Protein AF-A0A6C0HFS1-F1 (afdb_monomer)

pLDDT: mean 73.06, std 15.33, range [40.78, 94.62]

Structure (mmCIF, N/CA/C/O backbone):
data_AF-A0A6C0HFS1-F1
#
_entry.id   AF-A0A6C0HFS1-F1
#
loop_
_atom_site.group_PDB
_atom_site.id
_atom_site.type_symbol
_atom_site.label_atom_id
_atom_site.label_alt_id
_atom_site.label_comp_id
_atom_site.label_asym_id
_atom_site.label_entity_id
_atom_site.label_seq_id
_atom_site.pdbx_PDB_ins_code
_atom_site.Cartn_x
_atom_site.Cartn_y
_atom_site.Cartn_z
_atom_site.occupancy
_atom_site.B_iso_or_equiv
_atom_site.auth_seq_id
_atom_site.auth_comp_id
_atom_site.auth_asym_id
_atom_site.auth_atom_id
_atom_site.pdbx_PDB_model_num
ATOM 1 N N . MET A 1 1 ? 12.297 -6.433 -26.130 1.00 63.34 1 MET A N 1
ATOM 2 C CA . MET A 1 1 ? 10.894 -6.901 -26.287 1.00 63.34 1 MET A CA 1
ATOM 3 C C . MET A 1 1 ? 10.271 -7.136 -24.918 1.00 63.34 1 MET A C 1
ATOM 5 O O . MET A 1 1 ? 9.140 -6.719 -24.708 1.00 63.34 1 MET A O 1
ATOM 9 N N . GLU A 1 2 ? 11.037 -7.704 -23.987 1.00 80.31 2 GLU A N 1
ATOM 10 C CA . GLU A 1 2 ? 10.656 -7.954 -22.591 1.00 80.31 2 GLU A CA 1
ATOM 11 C C . GLU A 1 2 ? 10.161 -6.698 -21.850 1.00 80.31 2 GLU A C 1
ATOM 13 O O . GLU A 1 2 ? 9.104 -6.748 -21.229 1.00 80.31 2 GLU A O 1
ATOM 18 N N . ASP A 1 3 ? 10.804 -5.540 -22.027 1.00 82.19 3 ASP A N 1
ATOM 19 C CA . ASP A 1 3 ? 10.396 -4.292 -21.352 1.00 82.19 3 ASP A CA 1
ATOM 20 C C . ASP A 1 3 ? 8.976 -3.847 -21.722 1.00 82.19 3 ASP A C 1
ATOM 22 O O . ASP A 1 3 ? 8.223 -3.358 -20.880 1.00 82.19 3 ASP A O 1
ATOM 26 N N . LYS A 1 4 ? 8.584 -4.04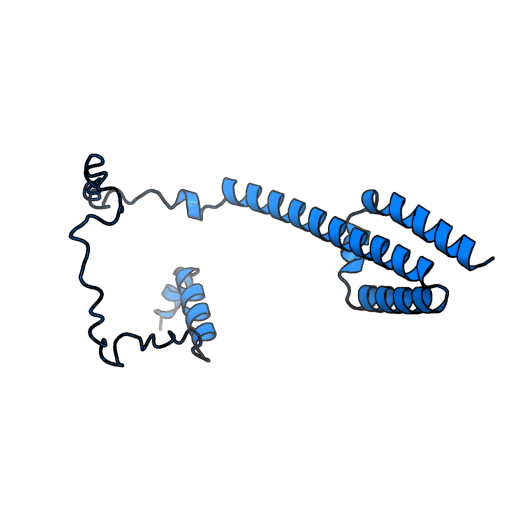1 -22.990 1.00 87.88 4 LYS A N 1
ATOM 27 C CA . LYS A 1 4 ? 7.239 -3.692 -23.471 1.00 87.88 4 LYS A CA 1
ATOM 28 C C . LYS A 1 4 ? 6.190 -4.613 -22.854 1.00 87.88 4 LYS A C 1
ATOM 30 O O . LYS A 1 4 ? 5.114 -4.145 -22.501 1.00 87.88 4 LYS A O 1
ATOM 35 N N . VAL A 1 5 ? 6.514 -5.898 -22.699 1.00 89.12 5 VAL A N 1
ATOM 36 C CA . VAL A 1 5 ? 5.631 -6.880 -22.057 1.00 89.12 5 VAL A CA 1
ATOM 37 C C . VAL A 1 5 ? 5.455 -6.541 -20.578 1.00 89.12 5 VAL A C 1
ATOM 39 O O . VAL A 1 5 ? 4.323 -6.465 -20.110 1.00 89.12 5 VAL A O 1
ATOM 42 N N . LEU A 1 6 ? 6.544 -6.246 -19.860 1.00 87.69 6 LEU A N 1
ATOM 43 C CA . LEU A 1 6 ? 6.489 -5.837 -18.452 1.00 87.69 6 LEU A CA 1
ATOM 44 C C . LEU A 1 6 ? 5.662 -4.565 -18.255 1.00 87.69 6 LEU A C 1
ATOM 46 O O . LEU A 1 6 ? 4.838 -4.495 -17.346 1.00 87.69 6 LEU A O 1
ATOM 50 N N . LEU A 1 7 ? 5.838 -3.578 -19.132 1.00 88.62 7 LEU A N 1
ATOM 51 C CA . LEU A 1 7 ? 5.090 -2.329 -19.081 1.00 88.62 7 LEU A CA 1
ATOM 52 C C . LEU A 1 7 ? 3.590 -2.559 -19.320 1.00 88.62 7 LEU A C 1
ATOM 54 O O . LEU A 1 7 ? 2.770 -2.030 -18.574 1.00 88.62 7 LEU A O 1
ATOM 58 N N . VAL A 1 8 ? 3.219 -3.396 -20.295 1.00 91.06 8 VAL A N 1
ATOM 59 C CA . VAL A 1 8 ? 1.815 -3.777 -20.527 1.00 91.06 8 VAL A CA 1
ATOM 60 C C . VAL A 1 8 ? 1.236 -4.506 -19.311 1.00 91.06 8 VAL A C 1
ATOM 62 O O . VAL A 1 8 ? 0.143 -4.161 -18.867 1.00 91.06 8 VAL A O 1
ATOM 65 N N . CYS A 1 9 ? 1.973 -5.448 -18.716 1.00 89.00 9 CYS A N 1
ATOM 66 C CA . CYS A 1 9 ? 1.548 -6.139 -17.497 1.00 89.00 9 CYS A CA 1
ATOM 67 C C . CYS A 1 9 ? 1.324 -5.172 -16.325 1.00 89.00 9 CYS A C 1
ATOM 69 O O . CYS A 1 9 ? 0.334 -5.303 -15.610 1.00 89.00 9 CYS A O 1
ATOM 71 N N . LEU A 1 10 ? 2.202 -4.179 -16.139 1.00 88.94 10 LEU A N 1
ATOM 72 C CA . LEU A 1 10 ? 2.048 -3.162 -15.094 1.00 88.94 10 LEU A CA 1
ATOM 73 C C . LEU A 1 10 ? 0.831 -2.265 -15.329 1.00 88.94 10 LEU A C 1
ATOM 75 O O . LEU A 1 10 ? 0.125 -1.948 -14.375 1.00 88.94 10 LEU A O 1
ATOM 79 N N . ILE A 1 11 ? 0.559 -1.886 -16.579 1.00 90.06 11 ILE A N 1
ATOM 80 C CA . ILE A 1 11 ? -0.632 -1.102 -16.928 1.00 90.06 11 ILE A CA 1
ATOM 81 C C . ILE A 1 11 ? -1.902 -1.912 -16.659 1.00 90.06 11 ILE A C 1
ATOM 83 O O . ILE A 1 11 ? -2.839 -1.401 -16.056 1.00 90.06 11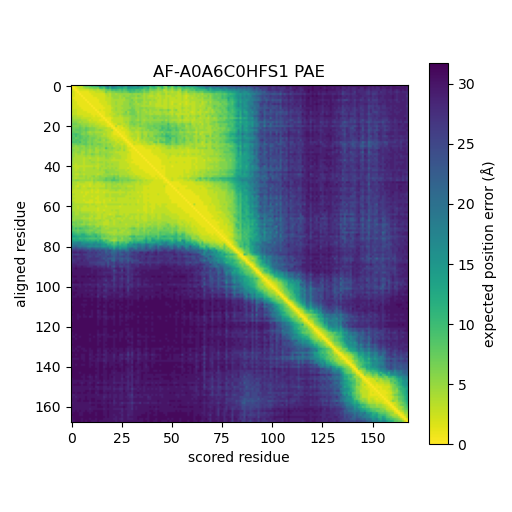 ILE A O 1
ATOM 87 N N . ILE A 1 12 ? -1.943 -3.184 -17.056 1.00 90.25 12 ILE A N 1
ATOM 88 C CA . ILE A 1 12 ? -3.083 -4.058 -16.746 1.00 90.25 12 ILE A CA 1
ATOM 89 C C . ILE A 1 12 ? -3.249 -4.171 -15.226 1.00 90.25 12 ILE A C 1
ATOM 91 O O . ILE A 1 12 ? -4.345 -3.967 -14.710 1.00 90.25 12 ILE A O 1
ATOM 95 N N . GLY A 1 13 ? -2.147 -4.399 -14.506 1.00 85.62 13 GLY A N 1
ATOM 96 C CA . GLY A 1 13 ? -2.119 -4.430 -13.047 1.00 85.62 13 GLY A CA 1
ATOM 97 C C . GLY A 1 13 ? -2.714 -3.167 -12.427 1.00 85.62 13 GLY A C 1
ATOM 98 O O . GLY A 1 13 ? -3.587 -3.280 -11.574 1.00 85.62 13 GLY A O 1
ATOM 99 N N . PHE A 1 14 ? -2.321 -1.984 -12.906 1.00 89.44 14 PHE A N 1
ATOM 100 C CA . PHE A 1 14 ? -2.858 -0.688 -12.479 1.00 89.44 14 PHE A CA 1
ATOM 101 C C . PHE A 1 14 ? -4.389 -0.633 -12.556 1.00 89.44 14 PHE A C 1
ATOM 103 O O . PHE A 1 14 ? -5.040 -0.248 -11.587 1.00 89.44 14 PHE A O 1
ATOM 110 N N . PHE A 1 15 ? -4.973 -1.058 -13.681 1.00 90.06 15 PHE A N 1
ATOM 111 C CA . PHE A 1 15 ? -6.428 -1.071 -13.859 1.00 90.06 15 PHE A CA 1
ATOM 112 C C . PHE A 1 15 ? -7.126 -2.148 -13.026 1.00 90.06 15 PHE A C 1
ATOM 114 O O . PHE A 1 15 ? -8.294 -1.983 -12.679 1.00 90.06 15 PHE A O 1
ATOM 121 N N . CYS A 1 16 ? -6.428 -3.227 -12.675 1.00 88.62 16 CYS A N 1
ATOM 122 C CA . CYS A 1 16 ? -6.962 -4.277 -11.815 1.00 88.62 16 CYS A CA 1
ATOM 123 C C . CYS A 1 16 ? -6.974 -3.898 -10.325 1.00 88.62 16 CYS A C 1
ATOM 125 O O . CYS A 1 16 ? -7.817 -4.428 -9.606 1.00 88.62 16 CYS A O 1
ATOM 127 N N . ILE A 1 17 ? -6.109 -2.980 -9.858 1.00 87.00 17 ILE A N 1
ATOM 128 C CA . ILE A 1 17 ? -6.018 -2.560 -8.439 1.00 87.00 17 ILE A CA 1
ATOM 129 C C . ILE A 1 17 ? -7.375 -2.264 -7.776 1.00 87.00 17 ILE A C 1
ATOM 131 O O . ILE A 1 17 ? -7.633 -2.842 -6.719 1.00 87.00 17 ILE A O 1
ATOM 135 N N . PRO A 1 18 ? -8.263 -1.420 -8.338 1.00 85.44 18 PRO A N 1
ATOM 136 C CA . PRO A 1 18 ? -9.534 -1.092 -7.687 1.00 85.44 18 PRO A CA 1
ATOM 137 C C . PRO A 1 18 ? -10.500 -2.282 -7.577 1.00 85.44 18 PRO A C 1
ATOM 139 O O . PRO A 1 18 ? -11.459 -2.218 -6.812 1.00 85.44 18 PRO A O 1
ATOM 142 N N . PHE A 1 19 ? -10.257 -3.364 -8.319 1.00 87.31 19 PHE A N 1
ATOM 143 C CA . PHE A 1 19 ? -11.068 -4.581 -8.295 1.00 87.31 19 PHE A CA 1
ATOM 144 C C . PHE A 1 19 ? -10.485 -5.667 -7.381 1.00 87.31 19 PHE A C 1
ATOM 146 O O . PHE A 1 19 ? -11.023 -6.776 -7.338 1.00 87.31 19 PHE A O 1
ATOM 153 N N . LEU A 1 20 ? -9.393 -5.390 -6.653 1.00 85.88 20 LEU A N 1
ATOM 154 C CA . LEU A 1 20 ? -8.805 -6.381 -5.757 1.00 85.88 20 LEU A CA 1
ATOM 155 C C . LEU A 1 20 ? -9.746 -6.687 -4.578 1.00 85.88 20 LEU A C 1
ATOM 157 O O . LEU A 1 20 ? -10.165 -5.774 -3.861 1.00 85.88 20 LEU A O 1
ATOM 161 N N . PRO A 1 21 ? -10.032 -7.972 -4.309 1.00 85.75 21 PRO A N 1
ATOM 162 C CA . PRO A 1 21 ? -10.823 -8.355 -3.153 1.00 85.75 21 PRO A CA 1
ATOM 163 C C . PRO A 1 21 ? -10.025 -8.132 -1.859 1.00 85.75 21 PRO A C 1
ATOM 165 O O . PRO A 1 21 ? -8.796 -8.251 -1.820 1.00 85.75 21 PRO A O 1
ATOM 168 N N . TRP A 1 22 ? -10.737 -7.842 -0.769 1.00 81.81 22 TRP A N 1
ATOM 169 C CA . TRP A 1 22 ? -10.157 -7.502 0.538 1.00 81.81 22 TRP A CA 1
ATOM 170 C C . TRP A 1 22 ? -9.131 -8.525 1.052 1.00 81.81 22 TRP A C 1
ATOM 172 O O . TRP A 1 22 ? -8.118 -8.150 1.637 1.00 81.81 22 TRP A O 1
ATOM 182 N N . GLN A 1 23 ? -9.347 -9.815 0.787 1.00 84.25 23 GLN A N 1
ATOM 183 C CA . GLN A 1 23 ? -8.450 -10.896 1.202 1.00 84.25 23 GLN A CA 1
ATOM 184 C C . GLN A 1 23 ? -7.056 -10.765 0.574 1.00 84.25 23 GLN A C 1
ATOM 186 O O . GLN A 1 23 ? -6.054 -11.028 1.235 1.00 84.25 23 GLN A O 1
ATOM 191 N N . VAL A 1 24 ? -6.980 -10.324 -0.685 1.00 82.50 24 VAL A N 1
ATOM 192 C CA . VAL A 1 24 ? -5.701 -10.125 -1.383 1.00 82.50 24 VAL A CA 1
ATOM 193 C C . VAL A 1 24 ? -5.002 -8.877 -0.848 1.00 82.50 24 VAL A C 1
ATOM 195 O O . VAL A 1 24 ? -3.792 -8.894 -0.634 1.00 82.50 24 VAL A O 1
ATOM 198 N N . LEU A 1 25 ? -5.756 -7.820 -0.532 1.00 81.19 25 LEU A N 1
ATOM 199 C CA . LEU A 1 25 ? -5.193 -6.623 0.096 1.00 81.19 25 LEU A CA 1
ATOM 200 C C . LEU A 1 25 ? -4.598 -6.933 1.477 1.00 81.19 25 LEU A C 1
ATOM 202 O O . LEU A 1 25 ? -3.497 -6.468 1.765 1.00 81.19 25 LEU A O 1
ATOM 206 N N . LEU A 1 26 ? -5.260 -7.775 2.280 1.00 80.50 26 LEU A N 1
ATOM 207 C CA . LEU A 1 26 ? -4.738 -8.251 3.567 1.00 80.50 26 LEU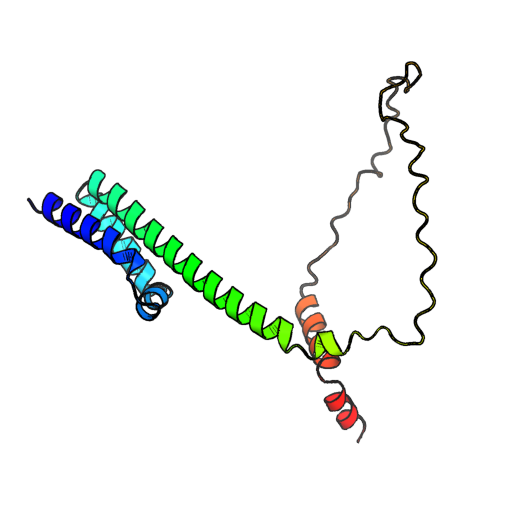 A CA 1
ATOM 208 C C . LEU A 1 26 ? -3.472 -9.096 3.422 1.00 80.50 26 LEU A C 1
ATOM 210 O O . LEU A 1 26 ? -2.610 -9.051 4.295 1.00 80.50 26 LEU A O 1
ATOM 214 N N . LEU A 1 27 ? -3.314 -9.839 2.325 1.00 82.44 27 LEU A N 1
ATOM 215 C CA . LEU A 1 27 ? -2.085 -10.591 2.068 1.00 82.44 27 LEU A CA 1
ATOM 216 C C . LEU A 1 27 ? -0.865 -9.654 1.987 1.00 82.44 27 LEU A C 1
ATOM 218 O O . LEU A 1 27 ? 0.216 -9.998 2.460 1.00 82.44 27 LEU A O 1
ATOM 222 N N . THR A 1 28 ? -1.060 -8.432 1.485 1.00 82.81 28 THR A N 1
ATOM 223 C CA . THR A 1 28 ? -0.041 -7.365 1.454 1.00 82.81 28 THR A CA 1
ATOM 224 C C . THR A 1 28 ? 0.399 -6.891 2.850 1.00 82.81 28 THR A C 1
ATOM 226 O O . THR A 1 28 ? 1.424 -6.214 2.998 1.00 82.81 28 THR A O 1
ATOM 229 N N . ASP A 1 29 ? -0.339 -7.236 3.910 1.00 82.12 29 ASP A N 1
ATOM 230 C CA . ASP A 1 29 ? 0.053 -6.909 5.286 1.00 82.12 29 ASP A CA 1
ATOM 231 C C . ASP A 1 29 ? 1.194 -7.790 5.779 1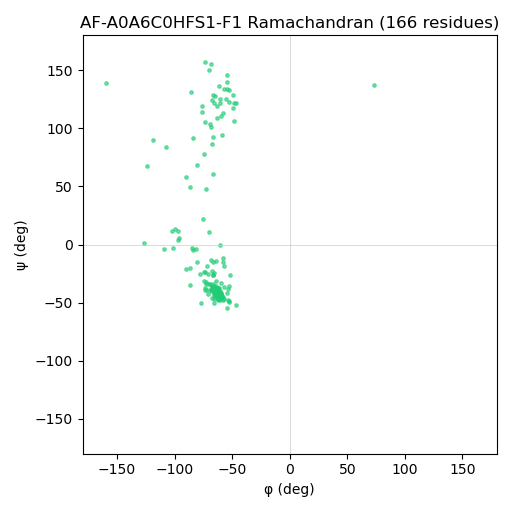.00 82.12 29 ASP A C 1
ATOM 233 O O . ASP A 1 29 ? 1.951 -7.362 6.653 1.00 82.12 29 ASP A O 1
ATOM 237 N N . LEU A 1 30 ? 1.355 -8.978 5.192 1.00 89.38 30 LEU A N 1
ATOM 238 C CA . LEU A 1 30 ? 2.420 -9.900 5.544 1.00 89.38 30 LEU A CA 1
ATOM 239 C C . LEU A 1 30 ? 3.779 -9.292 5.190 1.00 89.38 30 LEU A C 1
ATOM 241 O O . LEU A 1 30 ? 4.036 -8.903 4.049 1.00 89.38 30 LEU A O 1
ATOM 245 N N . VAL A 1 31 ? 4.685 -9.268 6.172 1.00 86.00 31 VAL A N 1
ATOM 246 C CA . VAL A 1 31 ? 6.059 -8.758 6.006 1.00 86.00 31 VAL A CA 1
ATOM 247 C C . VAL A 1 31 ? 6.759 -9.447 4.833 1.00 86.00 31 VAL A C 1
ATOM 249 O O . VAL A 1 31 ? 7.431 -8.786 4.046 1.00 86.00 31 VAL A O 1
ATOM 252 N N . LEU A 1 32 ? 6.528 -10.751 4.660 1.00 88.81 32 LEU A N 1
ATOM 253 C CA . LEU A 1 32 ? 7.073 -11.529 3.550 1.00 88.81 32 LEU A CA 1
ATOM 254 C C . LEU A 1 32 ? 6.618 -10.990 2.185 1.00 88.81 32 LEU A C 1
ATOM 256 O O . LEU A 1 32 ? 7.449 -10.805 1.301 1.00 88.81 32 LEU A O 1
ATOM 260 N N . VAL A 1 33 ? 5.332 -10.666 2.020 1.00 90.12 33 VAL A N 1
ATOM 261 C CA . VAL A 1 33 ? 4.802 -10.118 0.759 1.00 90.12 33 VAL A CA 1
ATOM 262 C C . VAL A 1 33 ? 5.391 -8.741 0.468 1.00 90.12 33 VAL A C 1
ATOM 264 O O . VAL A 1 33 ? 5.706 -8.436 -0.679 1.00 90.12 33 VAL A O 1
ATOM 267 N N . ARG A 1 34 ? 5.629 -7.925 1.500 1.00 90.44 34 ARG A N 1
ATOM 268 C CA . ARG A 1 34 ? 6.299 -6.627 1.331 1.00 90.44 34 ARG A CA 1
ATOM 269 C C . ARG A 1 34 ? 7.744 -6.776 0.877 1.00 90.44 34 ARG A C 1
ATOM 271 O O . ARG A 1 34 ? 8.170 -6.040 -0.004 1.00 90.44 34 ARG A O 1
ATOM 278 N N . ILE A 1 35 ? 8.478 -7.733 1.441 1.00 92.25 35 ILE A N 1
ATOM 279 C CA . ILE A 1 35 ? 9.846 -8.034 1.005 1.00 92.25 35 ILE A CA 1
ATOM 280 C C . ILE A 1 35 ? 9.836 -8.470 -0.462 1.00 92.25 35 ILE A C 1
ATOM 282 O O . ILE A 1 35 ? 10.611 -7.940 -1.251 1.00 92.25 35 ILE A O 1
ATOM 286 N N . VAL A 1 36 ? 8.917 -9.361 -0.849 1.00 92.38 36 VAL A N 1
ATOM 287 C CA . VAL A 1 36 ? 8.767 -9.794 -2.247 1.00 92.38 36 VAL A CA 1
ATOM 288 C C . VAL A 1 36 ? 8.461 -8.610 -3.166 1.00 92.38 36 VAL A C 1
ATOM 290 O O . VAL A 1 36 ? 9.118 -8.465 -4.191 1.00 92.38 36 VAL A O 1
ATOM 293 N N . LEU A 1 37 ? 7.540 -7.717 -2.789 1.00 91.00 37 LEU A N 1
ATOM 294 C CA . LEU A 1 37 ? 7.229 -6.514 -3.571 1.00 91.00 37 LEU A CA 1
ATOM 295 C C . LEU A 1 37 ? 8.442 -5.595 -3.744 1.00 91.00 37 LEU A C 1
ATOM 297 O O . LEU A 1 37 ? 8.664 -5.086 -4.839 1.00 91.00 37 LEU A O 1
ATOM 301 N N . ILE A 1 38 ? 9.244 -5.406 -2.694 1.00 93.44 38 ILE A N 1
ATOM 302 C CA . ILE A 1 38 ? 10.470 -4.600 -2.760 1.00 93.44 38 ILE A CA 1
ATOM 303 C C . ILE A 1 38 ? 11.498 -5.260 -3.685 1.00 93.44 38 ILE A C 1
ATOM 305 O O . ILE A 1 38 ? 12.100 -4.581 -4.512 1.00 93.44 38 ILE A O 1
ATOM 309 N N . VAL A 1 39 ? 11.679 -6.579 -3.598 1.00 94.62 39 VAL A N 1
ATOM 310 C CA . VAL A 1 39 ? 12.589 -7.316 -4.487 1.00 94.62 39 VAL A CA 1
ATOM 311 C C . VAL A 1 39 ? 12.123 -7.221 -5.943 1.00 94.62 39 VAL A C 1
ATOM 313 O O . VAL A 1 39 ? 12.932 -6.924 -6.821 1.00 94.62 39 VAL A O 1
ATOM 316 N N . CYS A 1 40 ? 10.824 -7.392 -6.207 1.00 90.12 40 CYS A N 1
ATOM 317 C CA . CYS A 1 40 ? 10.242 -7.200 -7.536 1.00 90.12 40 CYS A CA 1
ATOM 318 C C . CYS A 1 40 ? 10.441 -5.768 -8.048 1.00 90.12 40 CYS A C 1
ATOM 320 O O . CYS A 1 40 ? 10.769 -5.581 -9.217 1.00 90.12 40 CYS A O 1
ATOM 322 N N . PHE A 1 41 ? 10.289 -4.765 -7.183 1.00 94.12 41 PHE A N 1
ATOM 323 C CA . PHE A 1 41 ? 10.533 -3.367 -7.523 1.00 94.12 41 PHE A CA 1
ATOM 324 C C . PHE A 1 41 ? 11.995 -3.122 -7.918 1.00 94.12 41 PHE A C 1
ATOM 326 O O . PHE A 1 41 ? 12.261 -2.542 -8.968 1.00 94.12 41 PHE A O 1
ATOM 333 N N . ILE A 1 42 ? 12.949 -3.617 -7.126 1.00 93.94 42 ILE A N 1
ATOM 334 C CA . ILE A 1 42 ? 14.383 -3.492 -7.425 1.00 93.94 42 ILE A CA 1
ATOM 335 C C . ILE A 1 42 ? 14.713 -4.178 -8.757 1.00 93.94 42 ILE A C 1
ATOM 337 O O . ILE A 1 42 ? 15.416 -3.606 -9.589 1.00 93.94 42 ILE A O 1
ATOM 341 N N . ALA A 1 43 ? 14.162 -5.371 -8.999 1.00 90.75 43 ALA A N 1
ATOM 342 C CA . ALA A 1 43 ? 14.321 -6.064 -10.274 1.00 90.75 43 ALA A CA 1
ATOM 343 C C . ALA A 1 43 ? 13.754 -5.245 -11.450 1.00 90.75 43 ALA A C 1
ATOM 345 O O . ALA A 1 43 ? 14.409 -5.133 -12.482 1.00 90.75 43 ALA A O 1
ATOM 346 N N . ALA A 1 44 ? 12.584 -4.620 -11.285 1.00 90.06 44 ALA A N 1
ATOM 347 C CA . ALA A 1 44 ? 11.959 -3.783 -12.309 1.00 90.06 44 ALA A CA 1
ATOM 348 C C . ALA A 1 44 ? 12.786 -2.527 -12.641 1.00 90.06 44 ALA A C 1
ATOM 350 O O . ALA A 1 44 ? 12.925 -2.171 -13.812 1.00 90.06 44 ALA A O 1
ATOM 351 N N . VAL A 1 45 ? 13.373 -1.881 -11.628 1.00 93.50 45 VAL A N 1
ATOM 352 C CA . VAL A 1 45 ? 14.251 -0.710 -11.801 1.00 93.50 45 VAL A CA 1
ATOM 353 C C . VAL A 1 45 ? 15.528 -1.074 -12.564 1.00 93.50 45 VAL A C 1
ATOM 355 O O . VAL A 1 45 ? 15.971 -0.292 -13.403 1.00 93.50 45 VAL A O 1
ATOM 358 N N . ASN A 1 46 ? 16.088 -2.264 -12.322 1.00 93.12 46 ASN A N 1
ATOM 359 C CA . ASN A 1 46 ? 17.292 -2.733 -13.015 1.00 93.12 46 ASN A CA 1
ATOM 360 C C . ASN A 1 46 ? 17.069 -2.986 -14.515 1.00 93.12 46 ASN A C 1
ATOM 3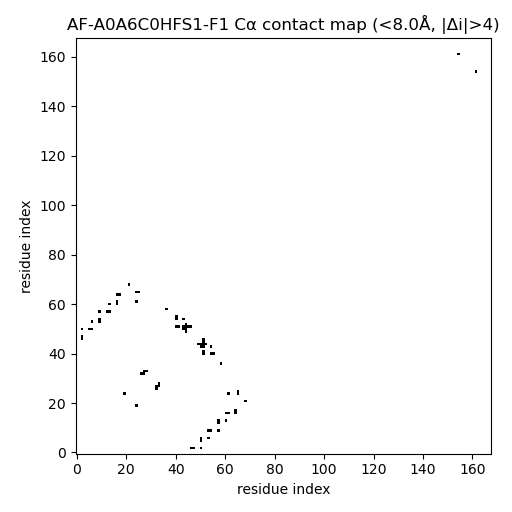62 O O . ASN A 1 46 ? 18.022 -2.898 -15.285 1.00 93.12 46 ASN A O 1
ATOM 366 N N . VAL A 1 47 ? 15.836 -3.294 -14.935 1.00 90.88 47 VAL A N 1
ATOM 367 C CA . VAL A 1 47 ? 15.498 -3.500 -16.354 1.00 90.88 47 VAL A CA 1
ATOM 368 C C . VAL A 1 47 ? 15.385 -2.163 -17.086 1.00 90.88 47 VAL A C 1
ATOM 370 O O . VAL A 1 47 ? 15.974 -1.978 -18.147 1.00 90.88 47 VAL A O 1
ATOM 373 N N . SER A 1 48 ? 14.619 -1.215 -16.538 1.00 91.50 48 SER A N 1
ATOM 374 C CA . SER A 1 48 ? 14.439 0.097 -17.160 1.00 91.50 48 SER A CA 1
ATOM 375 C C . SER A 1 48 ? 13.969 1.150 -16.151 1.00 91.50 48 SER A C 1
ATOM 377 O O . SER A 1 48 ? 13.038 0.883 -15.384 1.00 91.50 48 SER A O 1
ATOM 379 N N . PRO A 1 49 ? 14.494 2.392 -16.208 1.00 91.19 49 PRO A N 1
ATOM 380 C CA . PRO A 1 49 ? 14.031 3.486 -15.354 1.00 91.19 49 PRO A CA 1
ATOM 381 C C . PRO A 1 49 ? 12.530 3.771 -15.498 1.00 91.19 49 PRO A C 1
ATOM 383 O O . PRO A 1 49 ? 11.853 4.056 -14.513 1.00 91.19 49 PRO A O 1
ATOM 386 N N . ILE A 1 50 ? 11.990 3.652 -16.718 1.00 91.81 50 ILE A N 1
ATOM 387 C CA . ILE A 1 50 ? 10.568 3.907 -16.999 1.00 91.81 50 ILE A CA 1
ATOM 388 C C . ILE A 1 50 ? 9.698 2.846 -16.315 1.00 91.81 50 ILE A C 1
ATOM 390 O O . ILE A 1 50 ? 8.720 3.182 -15.649 1.00 91.81 50 ILE A O 1
ATOM 394 N N . VAL A 1 51 ? 10.076 1.571 -16.438 1.00 92.19 51 VAL A N 1
ATOM 395 C CA . VAL A 1 51 ? 9.378 0.446 -15.794 1.00 92.19 51 VAL A CA 1
ATOM 396 C C . VAL A 1 51 ? 9.443 0.586 -14.270 1.00 92.19 51 VAL A C 1
ATOM 398 O O . VAL A 1 51 ? 8.435 0.382 -13.595 1.00 92.19 51 VAL A O 1
ATOM 401 N N . GLY A 1 52 ? 10.584 1.030 -13.736 1.00 92.12 52 GLY A N 1
ATOM 402 C CA . GLY A 1 52 ? 10.748 1.380 -12.327 1.00 92.12 52 GLY A CA 1
ATOM 403 C C . GLY A 1 52 ? 9.722 2.413 -11.855 1.00 92.12 52 GLY A C 1
ATOM 404 O O . GLY A 1 52 ? 8.963 2.133 -10.929 1.00 92.12 52 GLY A O 1
ATOM 405 N N . ILE A 1 53 ? 9.630 3.565 -12.529 1.00 93.50 53 ILE A N 1
ATOM 406 C CA . ILE A 1 53 ? 8.676 4.636 -12.183 1.00 93.50 53 ILE A CA 1
ATOM 407 C C . ILE A 1 53 ? 7.231 4.125 -12.217 1.00 93.50 53 ILE A C 1
ATOM 409 O O . ILE A 1 53 ? 6.481 4.334 -11.264 1.00 93.50 53 ILE A O 1
ATOM 413 N N . VAL A 1 54 ? 6.842 3.420 -13.283 1.00 93.38 54 VAL A N 1
ATOM 414 C CA . VAL A 1 54 ? 5.481 2.875 -13.412 1.00 93.38 54 VAL A CA 1
ATOM 415 C C . VAL A 1 54 ? 5.193 1.870 -12.296 1.00 93.38 54 VAL A C 1
ATOM 417 O O . VAL A 1 54 ? 4.132 1.930 -11.679 1.00 93.38 54 VAL A O 1
ATOM 420 N N . SER A 1 55 ? 6.138 0.984 -11.975 1.00 92.44 55 SER A N 1
ATOM 421 C CA . 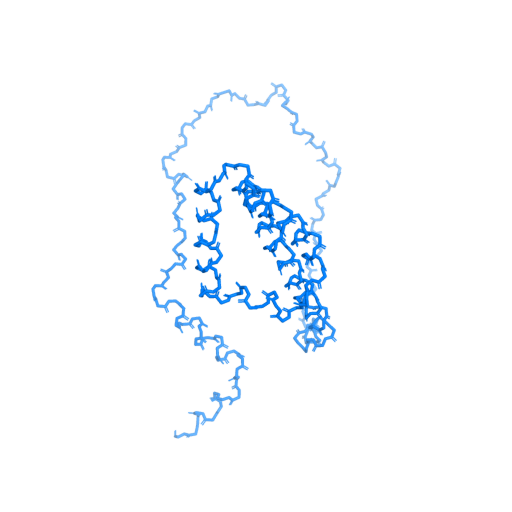SER A 1 55 ? 5.951 0.018 -10.889 1.00 92.44 55 SER A CA 1
ATOM 422 C C . SER A 1 55 ? 5.819 0.696 -9.520 1.00 92.44 55 SER A C 1
ATOM 424 O O . SER A 1 55 ? 4.998 0.264 -8.714 1.00 92.44 55 SER A O 1
ATOM 426 N N . LEU A 1 56 ? 6.534 1.803 -9.277 1.00 93.38 56 LEU A N 1
ATOM 427 C CA . LEU A 1 56 ? 6.402 2.585 -8.046 1.00 93.38 56 LEU A CA 1
ATOM 428 C C . LEU A 1 56 ? 4.996 3.174 -7.910 1.00 93.38 56 LEU A C 1
ATOM 430 O O . LEU A 1 56 ? 4.408 3.114 -6.832 1.00 93.38 56 LEU A O 1
ATOM 434 N N . ILE A 1 57 ? 4.440 3.699 -9.006 1.00 93.25 57 ILE A N 1
ATOM 435 C CA . ILE A 1 57 ? 3.069 4.227 -9.042 1.00 93.25 57 ILE A CA 1
ATOM 436 C C . ILE A 1 57 ? 2.060 3.113 -8.736 1.00 93.25 57 ILE A C 1
ATOM 438 O O . ILE A 1 57 ? 1.182 3.296 -7.894 1.00 93.25 57 ILE A O 1
ATOM 442 N N . VAL A 1 58 ? 2.205 1.948 -9.373 1.00 92.69 58 VAL A N 1
ATOM 443 C CA . VAL A 1 58 ? 1.336 0.776 -9.161 1.00 92.69 58 VAL A CA 1
ATOM 444 C C . VAL A 1 58 ? 1.389 0.306 -7.705 1.00 92.69 58 VAL A C 1
ATOM 446 O O . VAL A 1 58 ? 0.348 0.126 -7.074 1.00 92.69 58 VAL A O 1
ATOM 449 N N . ILE A 1 59 ? 2.590 0.161 -7.139 1.00 91.81 59 ILE A N 1
ATOM 450 C CA . ILE A 1 59 ? 2.775 -0.232 -5.736 1.00 91.81 59 ILE A CA 1
ATOM 451 C C . ILE A 1 59 ? 2.172 0.825 -4.803 1.00 91.81 59 ILE A C 1
ATOM 453 O O . ILE A 1 59 ? 1.446 0.481 -3.871 1.00 91.81 59 ILE A O 1
ATOM 457 N N . GLY A 1 60 ? 2.419 2.111 -5.061 1.00 91.44 60 GLY A N 1
ATOM 458 C CA . GLY A 1 60 ? 1.859 3.214 -4.281 1.00 91.44 60 GLY A CA 1
ATOM 459 C C . GLY A 1 60 ? 0.330 3.200 -4.258 1.00 91.44 60 GLY A C 1
ATOM 460 O O . GLY A 1 60 ? -0.271 3.298 -3.189 1.00 91.44 60 GLY A O 1
ATOM 461 N N . LEU A 1 61 ? -0.307 2.996 -5.412 1.00 91.25 61 LEU A N 1
ATOM 462 C CA . LEU A 1 61 ? -1.763 2.886 -5.511 1.00 91.25 61 LEU A CA 1
ATOM 463 C C . LEU A 1 61 ? -2.321 1.684 -4.761 1.00 91.25 61 LEU A C 1
ATOM 465 O O . LEU A 1 61 ? -3.350 1.809 -4.100 1.00 91.25 61 LEU A O 1
ATOM 469 N N . LEU A 1 62 ? -1.622 0.550 -4.795 1.00 90.31 62 LEU A N 1
ATOM 470 C CA . LEU A 1 62 ? -1.994 -0.629 -4.019 1.00 90.31 62 LEU A CA 1
ATOM 471 C C . LEU A 1 62 ? -2.025 -0.303 -2.516 1.00 90.31 62 LEU A C 1
ATOM 473 O O . LEU A 1 62 ? -2.989 -0.642 -1.827 1.00 90.31 62 LEU A O 1
ATOM 477 N N . PHE A 1 63 ? -1.026 0.423 -2.004 1.00 90.38 63 PHE A N 1
ATOM 478 C CA . PHE A 1 63 ? -1.008 0.863 -0.604 1.00 90.38 63 PHE A CA 1
ATOM 479 C C . PHE A 1 63 ? -2.093 1.898 -0.274 1.00 90.38 63 PHE A C 1
ATOM 481 O O . PHE A 1 63 ? -2.646 1.861 0.829 1.00 90.38 63 PHE A O 1
ATOM 488 N N . ILE A 1 64 ? -2.420 2.799 -1.202 1.00 91.25 64 ILE A N 1
ATOM 489 C CA . ILE A 1 64 ? -3.502 3.778 -1.023 1.00 91.25 64 ILE A CA 1
ATOM 490 C C . ILE A 1 64 ? -4.857 3.070 -0.934 1.00 91.25 64 ILE A C 1
ATOM 492 O O . ILE A 1 64 ? -5.597 3.306 0.023 1.00 91.25 64 ILE A O 1
ATOM 496 N N . GLU A 1 65 ? -5.171 2.171 -1.871 1.00 89.62 65 GLU A N 1
ATOM 497 C CA . GLU A 1 65 ? -6.432 1.418 -1.842 1.00 89.62 65 GLU A CA 1
ATOM 498 C C . GLU A 1 65 ? -6.522 0.530 -0.597 1.00 89.62 65 GLU A C 1
ATOM 500 O O . GLU A 1 65 ? -7.533 0.541 0.104 1.00 89.62 65 GLU A O 1
ATOM 505 N N . ARG A 1 66 ? -5.428 -0.131 -0.205 1.00 87.94 66 ARG A N 1
ATOM 506 C CA . ARG A 1 66 ? -5.354 -0.851 1.074 1.00 87.94 66 ARG A CA 1
ATOM 507 C C . ARG A 1 66 ? -5.739 0.041 2.263 1.00 87.94 66 ARG A C 1
ATOM 509 O O . ARG A 1 66 ? -6.551 -0.361 3.100 1.00 87.94 66 ARG A O 1
ATOM 516 N N . ASN A 1 67 ? -5.164 1.241 2.359 1.00 88.31 67 ASN A N 1
ATOM 517 C CA . ASN A 1 67 ? -5.444 2.168 3.457 1.00 88.31 67 ASN A CA 1
ATOM 518 C C . ASN A 1 67 ? -6.900 2.650 3.441 1.00 88.31 67 ASN A C 1
ATOM 520 O O . ASN A 1 67 ? -7.525 2.735 4.498 1.00 88.31 67 ASN A O 1
ATOM 524 N N . LYS A 1 68 ? -7.457 2.903 2.256 1.00 89.06 68 LYS A N 1
ATOM 525 C CA . LYS A 1 68 ? -8.857 3.294 2.073 1.00 89.06 68 LYS A CA 1
ATOM 526 C C . LYS A 1 68 ? -9.816 2.204 2.543 1.00 89.06 68 LYS A C 1
ATOM 528 O O . LYS A 1 68 ? -10.725 2.494 3.317 1.00 89.06 68 LYS A O 1
ATOM 533 N N . VAL A 1 69 ? -9.590 0.944 2.164 1.00 86.81 69 VAL A N 1
ATOM 534 C CA . VAL A 1 69 ? -10.469 -0.148 2.611 1.00 86.81 69 VAL A CA 1
ATOM 535 C C . VAL A 1 69 ? -10.341 -0.379 4.123 1.00 86.81 69 VAL A C 1
ATOM 537 O O . VAL A 1 69 ? -11.351 -0.560 4.805 1.00 86.81 69 VAL A O 1
ATOM 540 N N . LYS A 1 70 ? -9.132 -0.264 4.690 1.00 85.25 70 LYS A N 1
ATOM 541 C CA . LYS A 1 70 ? -8.933 -0.334 6.147 1.00 85.25 70 LYS A CA 1
ATOM 542 C C . LYS A 1 70 ? -9.662 0.791 6.888 1.00 85.25 70 LYS A C 1
ATOM 544 O O . LYS A 1 70 ? -10.260 0.544 7.933 1.00 85.25 70 LYS A O 1
ATOM 549 N N . MET A 1 71 ? -9.639 2.007 6.348 1.00 87.31 71 MET A N 1
ATOM 550 C CA . MET A 1 71 ? -10.366 3.145 6.908 1.00 87.31 71 MET A CA 1
ATOM 551 C C . MET A 1 71 ? -11.881 2.930 6.856 1.00 87.31 71 MET A C 1
ATOM 553 O O . MET A 1 71 ? -12.550 3.145 7.863 1.00 87.31 71 MET A O 1
ATOM 557 N N . ASN A 1 72 ? -12.412 2.426 5.740 1.00 87.81 72 ASN A N 1
ATOM 558 C CA . ASN A 1 72 ? -13.837 2.114 5.610 1.00 87.81 72 ASN A CA 1
ATOM 559 C C . ASN A 1 72 ? -14.293 1.076 6.649 1.00 87.81 72 ASN A C 1
ATOM 561 O O . ASN A 1 72 ? -15.330 1.256 7.283 1.00 87.81 72 ASN A O 1
ATOM 565 N N . TYR A 1 73 ? -13.488 0.035 6.880 1.00 85.88 73 TYR A N 1
ATOM 566 C CA . TYR A 1 73 ? -13.763 -0.974 7.907 1.00 85.88 73 TYR A CA 1
ATOM 567 C C . TYR A 1 73 ? -13.754 -0.396 9.334 1.00 85.88 73 TYR A C 1
ATOM 569 O O . TYR A 1 73 ? -14.596 -0.728 10.175 1.00 85.88 73 TYR A O 1
ATOM 577 N N . LEU A 1 74 ? -12.803 0.492 9.635 1.00 84.81 74 LEU A N 1
ATOM 578 C CA . LEU A 1 74 ? -12.762 1.171 10.931 1.00 84.81 74 LEU A CA 1
ATOM 579 C C . LEU A 1 74 ? -13.967 2.097 11.110 1.00 84.81 74 LEU A C 1
ATOM 581 O O . LEU A 1 74 ? -14.572 2.091 12.177 1.00 84.81 74 LEU A O 1
ATOM 585 N N . MET A 1 75 ? -14.359 2.828 10.065 1.00 86.50 75 MET A N 1
ATOM 586 C CA . MET A 1 75 ? -15.523 3.711 10.090 1.00 86.50 75 MET A CA 1
ATOM 587 C C . MET A 1 75 ? -16.816 2.937 10.367 1.00 86.50 75 MET A C 1
ATOM 589 O O . MET A 1 75 ? -17.588 3.349 11.233 1.00 86.50 75 MET A O 1
ATOM 593 N N . SER A 1 76 ? -17.025 1.782 9.723 1.00 85.06 76 SER A N 1
ATOM 594 C CA . SER A 1 76 ? -18.188 0.932 10.014 1.00 85.06 76 SER A CA 1
ATOM 595 C C . SER A 1 76 ? -18.174 0.407 11.452 1.00 85.06 76 SER A C 1
ATOM 597 O O . SER A 1 76 ? -19.212 0.368 12.111 1.00 85.06 76 SER A O 1
ATOM 599 N N . THR A 1 77 ? -16.994 0.066 11.977 1.00 80.88 77 THR A N 1
ATOM 600 C CA . THR A 1 77 ? -16.843 -0.403 13.364 1.00 80.88 77 THR A CA 1
ATOM 601 C C . THR A 1 77 ? -17.119 0.719 14.377 1.00 80.88 77 THR A C 1
ATOM 603 O O . THR A 1 77 ? -17.777 0.489 15.391 1.00 80.88 77 THR A O 1
ATOM 606 N N . MET A 1 78 ? -16.666 1.947 14.099 1.00 77.75 78 MET A N 1
ATOM 607 C CA . MET A 1 78 ? -16.908 3.127 14.942 1.00 77.75 78 MET A CA 1
ATOM 608 C C . MET A 1 78 ? -18.379 3.557 14.947 1.00 77.75 78 MET A C 1
ATOM 610 O O . MET A 1 78 ? -18.915 3.925 15.989 1.00 77.75 78 MET A O 1
ATOM 614 N N . GLN A 1 79 ? -19.060 3.490 13.802 1.00 78.94 79 GLN A N 1
ATOM 615 C CA . GLN A 1 79 ? -20.500 3.757 13.745 1.00 78.94 79 GLN A CA 1
ATOM 616 C C . GLN A 1 79 ? -21.283 2.749 14.593 1.00 78.94 79 GLN A C 1
ATOM 618 O O . GLN A 1 79 ? -22.194 3.128 15.326 1.00 78.94 79 GLN A O 1
ATOM 623 N N . GLN A 1 80 ? -20.882 1.476 14.564 1.00 70.12 80 GLN A N 1
ATOM 624 C CA . GLN A 1 80 ? -21.526 0.429 15.348 1.00 70.12 80 GLN A CA 1
ATOM 625 C C . GLN A 1 80 ? -21.275 0.565 16.860 1.00 70.12 80 GLN A C 1
ATOM 627 O O . GLN A 1 80 ? -22.164 0.248 17.653 1.00 70.12 80 GLN A O 1
ATOM 632 N N . SER A 1 81 ? -20.101 1.052 17.278 1.00 63.84 81 SER A N 1
ATOM 633 C CA . SER A 1 81 ? -19.805 1.281 18.696 1.00 63.84 81 SER A CA 1
ATOM 634 C C . SER A 1 81 ? -20.544 2.495 19.264 1.00 63.84 81 SER A C 1
ATOM 636 O O . SER A 1 81 ? -20.991 2.435 20.407 1.00 63.84 81 SER A O 1
ATOM 638 N N . ASN A 1 82 ? -20.770 3.552 18.477 1.00 60.66 82 ASN A N 1
ATOM 639 C CA . ASN A 1 82 ? -21.489 4.741 18.946 1.00 60.66 82 ASN A CA 1
ATOM 640 C C . ASN A 1 82 ? -22.972 4.447 19.261 1.00 60.66 82 ASN A C 1
ATOM 642 O O . ASN A 1 82 ? -23.525 4.971 20.222 1.00 60.66 82 ASN A O 1
ATOM 646 N N . SER A 1 83 ? -23.610 3.539 18.514 1.00 57.34 83 SER A N 1
ATOM 647 C CA . SER A 1 83 ? -25.012 3.152 18.743 1.00 57.34 83 SER A CA 1
ATOM 648 C C . SER A 1 83 ? -25.225 2.135 19.877 1.00 57.34 83 SER A C 1
ATOM 650 O O . SER A 1 83 ? -26.361 1.936 20.299 1.00 57.34 83 SER A O 1
ATOM 652 N N . ARG A 1 84 ? -24.171 1.455 20.358 1.00 53.56 84 ARG A N 1
ATOM 653 C CA . ARG A 1 84 ? -24.269 0.353 21.345 1.00 53.56 84 ARG A CA 1
ATOM 654 C C . ARG A 1 84 ? -23.392 0.511 22.588 1.00 53.56 84 ARG A C 1
ATOM 656 O O . ARG A 1 84 ? -23.384 -0.385 23.429 1.00 53.56 84 ARG A O 1
ATOM 663 N N . SER A 1 85 ? -22.642 1.602 22.732 1.00 51.53 85 SER A N 1
ATOM 664 C CA . SER A 1 85 ? -21.766 1.761 23.894 1.00 51.53 85 SER A CA 1
ATOM 665 C C . SER A 1 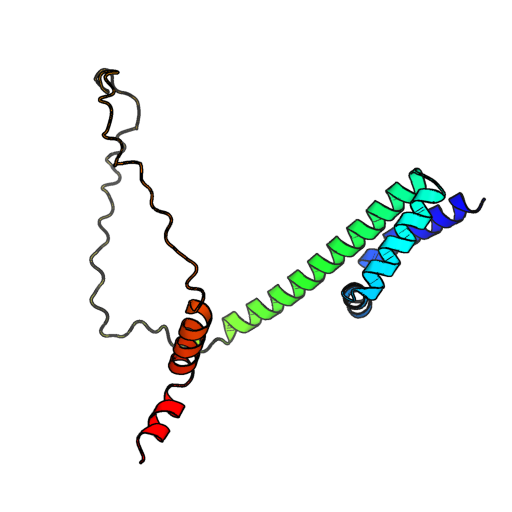85 ? -22.577 2.078 25.157 1.00 51.53 85 SER A C 1
ATOM 667 O O . SER A 1 85 ? -23.024 3.207 25.359 1.00 51.53 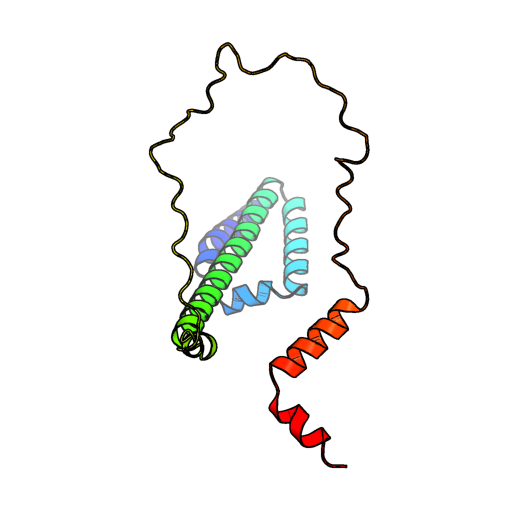85 SER A O 1
ATOM 669 N N . HIS A 1 86 ? -22.723 1.084 26.040 1.00 53.00 86 HIS A N 1
ATOM 670 C CA . HIS A 1 86 ? -23.272 1.241 27.396 1.00 53.00 86 HIS A CA 1
ATOM 671 C C . HIS A 1 86 ? -22.578 2.357 28.198 1.00 53.00 86 HIS A C 1
ATOM 673 O O . HIS A 1 86 ? -23.210 2.969 29.053 1.00 53.00 86 HIS A O 1
ATOM 679 N N . ALA A 1 87 ? -21.315 2.672 27.880 1.00 54.84 87 ALA A N 1
ATOM 680 C CA . ALA A 1 87 ? -20.564 3.757 28.508 1.00 54.84 87 ALA A CA 1
ATOM 681 C C . ALA A 1 87 ? -21.126 5.158 28.204 1.00 54.84 87 ALA A C 1
ATOM 683 O O . ALA A 1 87 ? -20.899 6.070 28.989 1.00 54.84 87 ALA A O 1
ATOM 684 N N . ILE A 1 88 ? -21.854 5.341 27.091 1.00 53.03 88 ILE A N 1
ATOM 685 C CA . ILE A 1 88 ? -22.509 6.617 26.745 1.00 53.03 88 ILE A CA 1
ATOM 686 C C . ILE A 1 88 ? -23.897 6.698 27.393 1.00 53.03 88 ILE A C 1
ATOM 688 O O . ILE A 1 88 ? -24.296 7.758 27.864 1.00 53.03 88 ILE A O 1
ATOM 692 N N . GLN A 1 89 ? -24.608 5.571 27.504 1.00 53.62 89 GLN A N 1
ATOM 693 C CA . GLN A 1 89 ? -25.904 5.516 28.194 1.00 53.62 89 GLN A CA 1
ATOM 694 C C . GLN A 1 89 ? -25.791 5.752 29.709 1.00 53.62 89 GLN A C 1
ATOM 696 O O . GLN A 1 89 ? -26.760 6.181 30.325 1.00 53.62 89 GLN A O 1
ATOM 701 N N . SER A 1 90 ? -24.619 5.519 30.310 1.00 51.50 90 SER A N 1
ATOM 702 C CA . SER A 1 90 ? -24.350 5.829 31.720 1.00 51.50 90 SER A CA 1
ATOM 703 C C . SER A 1 90 ? -23.920 7.277 31.983 1.00 51.50 90 SER A C 1
ATOM 705 O O . SER A 1 90 ? -23.753 7.643 33.142 1.00 51.50 90 SER A O 1
ATOM 707 N N . ILE A 1 91 ? -23.754 8.117 30.953 1.00 53.62 91 ILE A N 1
ATOM 708 C CA . ILE A 1 91 ? -23.528 9.567 31.111 1.00 53.62 91 ILE A CA 1
ATOM 709 C C . ILE A 1 91 ? -24.891 10.268 31.193 1.00 53.62 91 ILE A C 1
ATOM 711 O O . ILE A 1 91 ? -25.186 11.219 30.477 1.00 53.62 91 ILE A O 1
ATOM 715 N N . VAL A 1 92 ? -25.768 9.765 32.056 1.00 57.19 92 VAL A N 1
ATOM 716 C CA . VAL A 1 92 ? -26.836 10.598 32.600 1.00 57.19 92 VAL A CA 1
ATOM 717 C C . VAL A 1 92 ? -26.134 11.461 33.637 1.00 57.19 92 VAL A C 1
ATOM 719 O O . VAL A 1 92 ? -25.589 10.922 34.601 1.00 57.19 92 VAL A O 1
ATOM 722 N N . SER A 1 93 ? -26.063 12.777 33.405 1.00 55.72 93 SER A N 1
ATOM 723 C CA . SER A 1 93 ? -25.569 13.714 34.419 1.00 55.72 93 SER A CA 1
ATOM 724 C C . SER A 1 93 ? -26.246 13.369 35.746 1.00 55.72 93 SER A C 1
ATOM 726 O O . SER A 1 93 ? -27.479 13.340 35.777 1.00 55.72 93 SER A O 1
ATOM 728 N N . PRO A 1 94 ? -25.490 13.053 36.814 1.00 59.03 94 PRO A N 1
ATOM 729 C CA . PRO A 1 94 ? -26.096 12.732 38.093 1.00 59.03 94 PRO A CA 1
ATOM 730 C C . PRO A 1 94 ? -27.019 13.885 38.486 1.00 59.03 94 PRO A C 1
ATOM 732 O O . PRO A 1 94 ? -26.634 15.048 38.389 1.00 59.03 94 PRO A O 1
ATOM 735 N N . GLU A 1 95 ? -28.233 13.566 38.931 1.00 59.25 95 GLU A N 1
ATOM 736 C CA . GLU A 1 95 ? -29.274 14.535 39.320 1.00 59.25 95 GLU A CA 1
ATOM 737 C C . GLU A 1 95 ? -28.805 15.488 40.445 1.00 59.25 95 GLU A C 1
ATOM 739 O O . GLU A 1 95 ? -29.414 16.514 40.725 1.00 59.25 95 GLU A O 1
ATOM 744 N N . THR A 1 96 ? -27.668 15.163 41.068 1.00 57.03 96 THR A N 1
ATOM 745 C CA . THR A 1 96 ? -26.977 15.917 42.120 1.00 57.03 96 THR A CA 1
ATOM 746 C C . THR A 1 96 ? -25.842 16.810 41.603 1.00 57.03 96 THR A C 1
ATOM 748 O O . THR A 1 96 ? -25.102 17.375 42.409 1.00 57.03 96 THR A O 1
ATOM 751 N N . ALA A 1 97 ? -25.640 16.928 40.286 1.00 57.72 97 ALA A N 1
ATOM 752 C CA . ALA A 1 97 ? -24.642 17.839 39.742 1.00 57.72 97 ALA A CA 1
ATOM 753 C C . ALA A 1 97 ? -25.035 19.282 40.114 1.00 57.72 97 ALA A C 1
ATOM 755 O O . ALA A 1 97 ? -26.125 19.727 39.740 1.00 57.72 97 ALA A O 1
ATOM 756 N N . PRO A 1 98 ? -24.195 20.023 40.862 1.00 67.12 98 PRO A N 1
ATOM 757 C CA . PRO A 1 98 ? -24.480 21.417 41.159 1.00 67.12 98 PRO A CA 1
ATOM 758 C C . PRO A 1 98 ? -24.644 22.161 39.836 1.00 67.12 98 PRO A C 1
ATOM 760 O O . PRO A 1 98 ? -23.859 21.958 38.905 1.00 67.12 98 PRO A O 1
ATOM 763 N N . LYS A 1 99 ? -25.693 22.987 39.747 1.00 71.69 99 LYS A N 1
ATOM 764 C CA . LYS A 1 99 ? -25.974 23.804 38.566 1.00 71.69 99 LYS A CA 1
ATOM 765 C C . LYS A 1 99 ? -24.681 24.529 38.200 1.00 71.69 99 LYS A C 1
ATOM 767 O O . LYS A 1 99 ? -24.150 25.261 39.037 1.00 71.69 99 LYS A O 1
ATOM 772 N N . GLN A 1 100 ? -24.145 24.259 37.006 1.00 67.69 100 GLN A N 1
ATOM 773 C CA . GLN A 1 100 ? -22.954 24.966 36.546 1.00 67.69 100 GLN A CA 1
ATOM 774 C C . GLN A 1 100 ? -23.237 26.467 36.669 1.00 67.69 100 GLN A C 1
ATOM 776 O O . GLN A 1 100 ? -24.334 26.894 36.285 1.00 67.69 100 GLN A O 1
ATOM 781 N N . PRO A 1 101 ? -22.307 27.251 37.243 1.00 73.12 101 PRO A N 1
ATOM 782 C CA . PRO A 1 101 ? -22.434 28.694 37.199 1.00 73.12 101 PRO A CA 1
ATOM 783 C C . PRO A 1 101 ? -22.592 29.099 35.736 1.00 73.12 101 PRO A C 1
ATOM 785 O O . PRO A 1 101 ? -21.987 28.493 34.846 1.00 73.12 101 PRO A O 1
ATOM 788 N N . GLU A 1 102 ? -23.470 30.066 35.498 1.00 74.50 102 GLU A N 1
ATOM 789 C CA . GLU A 1 102 ? -23.637 30.656 34.180 1.00 74.50 102 GLU A CA 1
ATOM 790 C C . GLU A 1 102 ? -22.249 31.093 33.711 1.00 74.50 102 GLU A C 1
ATOM 792 O O . GLU A 1 102 ? -21.529 31.774 34.446 1.00 74.50 102 GLU A O 1
ATOM 797 N N . PHE A 1 103 ? -21.813 30.579 32.559 1.00 68.38 103 PHE A N 1
ATOM 798 C CA . PHE A 1 103 ? -20.551 31.015 31.984 1.00 68.38 103 PHE A CA 1
ATOM 799 C C . PHE A 1 103 ? -20.640 32.532 31.850 1.00 68.38 103 PHE A C 1
ATOM 801 O O . PHE A 1 103 ? -21.590 33.020 31.240 1.00 68.38 103 PHE A O 1
ATOM 808 N N . GLU A 1 104 ? -19.675 33.258 32.417 1.00 63.84 104 GLU A N 1
ATOM 809 C CA . GLU A 1 104 ? -19.483 34.667 32.092 1.00 63.84 104 GLU A CA 1
ATOM 810 C C . GLU A 1 104 ? -19.215 34.731 30.588 1.00 63.84 104 GLU A C 1
ATOM 812 O O . GLU A 1 104 ? -18.100 34.510 30.110 1.00 63.84 104 GLU A O 1
ATOM 817 N N . SER A 1 105 ? -20.274 34.957 29.814 1.00 59.84 105 SER A N 1
ATOM 818 C CA . SER A 1 105 ? -20.147 35.434 28.455 1.00 59.84 105 SER A CA 1
ATOM 819 C C . SER A 1 105 ? -19.420 36.757 28.579 1.00 59.84 105 SER A C 1
ATOM 821 O O . SER A 1 105 ? -19.958 37.703 29.150 1.00 59.84 105 SER A O 1
ATOM 823 N N . SER A 1 106 ? -18.175 36.798 28.112 1.00 55.00 106 SER A N 1
ATOM 824 C CA . SER A 1 106 ? -17.450 38.051 27.948 1.00 55.00 106 SER A CA 1
ATOM 825 C C . SER A 1 106 ? -18.387 38.995 27.206 1.00 55.00 106 SER A C 1
ATOM 827 O O . SER A 1 106 ? -18.854 38.614 26.131 1.00 55.00 106 SER A O 1
ATOM 829 N N . ASP A 1 107 ? -18.710 40.154 27.790 1.00 58.31 107 ASP A N 1
ATOM 830 C CA . ASP A 1 107 ? -19.558 41.155 27.147 1.00 58.31 107 ASP A CA 1
ATOM 831 C C . ASP A 1 107 ? -19.031 41.386 25.730 1.00 58.31 107 ASP A C 1
ATOM 833 O O . ASP A 1 107 ? -17.964 41.976 25.511 1.00 58.31 107 ASP A O 1
ATOM 837 N N . SER A 1 108 ? -19.773 40.863 24.756 1.00 54.19 108 SER A N 1
ATOM 838 C CA . SER A 1 108 ? -19.410 40.814 23.341 1.00 54.19 108 SER A CA 1
ATOM 839 C C . SER A 1 108 ? -19.418 42.191 22.666 1.00 54.19 108 SER A C 1
ATOM 841 O O . SER A 1 108 ? -19.265 42.271 21.451 1.00 54.19 108 SER A O 1
ATOM 843 N N . ASP A 1 109 ? -19.519 43.263 23.455 1.00 51.31 109 ASP A N 1
ATOM 844 C CA . ASP A 1 109 ? -19.445 44.659 23.025 1.00 51.31 109 ASP A CA 1
ATOM 845 C C . ASP A 1 109 ? -18.085 45.314 23.309 1.00 51.31 109 ASP A C 1
ATOM 847 O O . ASP A 1 109 ? -17.827 46.436 22.877 1.00 51.31 109 ASP A O 1
ATOM 851 N N . SER A 1 110 ? -17.151 44.609 23.954 1.00 51.59 110 SER A N 1
ATOM 852 C CA . SER A 1 110 ? -15.750 45.038 24.008 1.00 51.59 110 SER A CA 1
ATOM 853 C C . SER A 1 110 ? -14.955 44.467 22.831 1.00 51.59 110 SER A C 1
ATOM 855 O O . SER A 1 110 ? -13.923 43.818 22.988 1.00 51.59 110 SER A O 1
ATOM 857 N N . SER A 1 111 ? -15.395 44.778 21.608 1.00 50.44 111 SER A N 1
ATOM 858 C CA . SER A 1 111 ? -14.523 44.777 20.429 1.00 50.44 111 SER A CA 1
ATOM 859 C C . SER A 1 111 ? -13.480 45.896 20.562 1.00 50.44 111 SER A C 1
ATOM 861 O O . SER A 1 111 ? -13.427 46.829 19.760 1.00 50.44 111 SER A O 1
ATOM 863 N N . LEU A 1 112 ? -12.648 45.836 21.602 1.00 55.66 112 LEU A N 1
ATOM 864 C CA . LEU A 1 112 ? -11.372 46.527 21.639 1.00 55.66 112 LEU A CA 1
ATOM 865 C C . LEU A 1 112 ? -10.511 45.829 20.593 1.00 55.66 112 LEU A C 1
ATOM 867 O O . LEU A 1 112 ? -9.830 44.840 20.860 1.00 55.66 112 LEU A O 1
ATOM 871 N N . GLY A 1 113 ? -10.638 46.301 19.352 1.00 54.53 113 GLY A N 1
ATOM 872 C CA . GLY A 1 113 ? -9.771 45.889 18.267 1.00 54.53 113 GLY A CA 1
ATOM 873 C C . GLY A 1 113 ? -8.330 46.004 18.744 1.00 54.53 113 GLY A C 1
ATOM 874 O O . GLY A 1 113 ? -7.931 47.039 19.274 1.00 54.53 113 GLY A O 1
ATOM 875 N N . PHE A 1 114 ? -7.564 44.931 18.567 1.00 58.00 114 PHE A N 1
ATOM 876 C CA . PHE A 1 114 ? -6.140 44.851 18.890 1.00 58.00 114 PHE A CA 1
ATOM 877 C C . PHE A 1 114 ? -5.319 45.665 17.870 1.00 58.00 114 PHE A C 1
ATOM 879 O O . PHE A 1 114 ? -4.367 45.180 17.264 1.00 58.00 114 PHE A O 1
ATOM 886 N N . PHE A 1 115 ? -5.750 46.895 17.601 1.00 62.91 115 PHE A N 1
ATOM 887 C CA . PHE A 1 115 ? -5.006 47.857 16.816 1.00 62.91 115 PHE A CA 1
ATOM 888 C C . PHE A 1 115 ? -4.059 48.577 17.771 1.00 62.91 115 PHE A C 1
ATOM 890 O O . PHE A 1 115 ? -4.511 49.029 18.826 1.00 62.91 115 PHE A O 1
ATOM 897 N N . PRO A 1 116 ? -2.767 48.695 17.433 1.00 60.16 116 PRO A N 1
ATOM 898 C CA . PRO A 1 116 ? -1.857 49.509 18.219 1.00 60.16 116 PRO A CA 1
ATOM 899 C C . PRO A 1 116 ? -2.404 50.941 18.252 1.00 60.16 116 PRO A C 1
ATOM 901 O O . PRO A 1 116 ? -2.514 51.607 17.222 1.00 60.16 116 PRO A O 1
ATOM 904 N N . GLN A 1 117 ? -2.818 51.384 19.435 1.00 63.91 117 GLN A N 1
ATOM 905 C CA . GLN A 1 117 ? -3.185 52.772 19.687 1.00 63.91 117 GLN A CA 1
ATOM 906 C C . GLN A 1 117 ? -1.901 53.607 19.740 1.00 63.91 117 GLN A C 1
ATOM 908 O O . GLN A 1 117 ? -0.827 53.075 20.016 1.00 63.91 117 GLN A O 1
ATOM 913 N N . ALA A 1 118 ? -1.988 54.915 19.491 1.00 60.31 118 ALA A N 1
ATOM 914 C CA . ALA A 1 118 ? -0.819 55.804 19.522 1.00 60.31 118 ALA A CA 1
ATOM 915 C C . ALA A 1 118 ? -0.070 55.790 20.877 1.00 60.31 118 ALA A C 1
ATOM 917 O O . ALA A 1 118 ? 1.110 56.124 20.917 1.00 60.31 118 ALA A O 1
ATOM 918 N N . ASP A 1 119 ? -0.731 55.316 21.939 1.00 60.78 119 ASP A N 1
ATOM 919 C CA . ASP A 1 119 ? -0.191 55.171 23.296 1.00 60.78 119 ASP A CA 1
ATOM 920 C C . ASP A 1 119 ? 0.200 53.716 23.644 1.00 60.78 119 ASP A C 1
ATOM 922 O O . ASP A 1 119 ? 0.441 53.383 24.806 1.00 60.78 119 ASP A O 1
ATOM 926 N N . SER A 1 120 ? 0.238 52.810 22.658 1.00 57.03 120 SER A N 1
ATOM 927 C CA . SER A 1 120 ? 0.605 51.400 22.847 1.00 57.03 120 SER A CA 1
ATOM 928 C C . SER A 1 120 ? 2.108 51.223 23.052 1.00 57.03 120 SER A C 1
ATOM 930 O O . SER A 1 120 ? 2.807 50.774 22.151 1.00 57.03 120 SER A O 1
ATOM 932 N N . GLY A 1 121 ? 2.557 51.519 24.272 1.00 58.22 121 GLY A N 1
ATOM 933 C CA . GLY A 1 121 ? 3.813 51.045 24.852 1.00 58.22 121 GLY A CA 1
ATOM 934 C C . GLY A 1 121 ? 5.074 51.688 24.278 1.00 58.22 121 GLY A C 1
ATOM 935 O O . GLY A 1 121 ? 5.241 51.864 23.074 1.00 58.22 121 GLY A O 1
ATOM 936 N N . ASP A 1 122 ? 6.009 52.023 25.159 1.00 65.38 122 ASP A N 1
ATOM 937 C CA . ASP A 1 122 ? 7.365 52.309 24.720 1.00 65.38 122 ASP A CA 1
ATOM 938 C C . ASP A 1 122 ? 8.034 51.018 24.202 1.00 65.38 122 ASP A C 1
ATOM 940 O O . ASP A 1 122 ? 7.678 49.895 24.559 1.00 65.38 122 ASP A O 1
ATOM 944 N N . ASN A 1 123 ? 9.035 51.161 23.333 1.00 59.47 123 ASN A N 1
ATOM 945 C CA . ASN A 1 123 ? 9.859 50.030 22.896 1.00 59.47 123 ASN A CA 1
ATOM 946 C C . ASN A 1 123 ? 10.869 49.598 23.986 1.00 59.47 123 ASN A C 1
ATOM 948 O O . ASN A 1 123 ? 11.902 48.999 23.667 1.00 59.47 123 ASN A O 1
ATOM 952 N N . HIS A 1 124 ? 10.630 49.916 25.266 1.00 60.56 124 HIS A N 1
ATOM 953 C CA . HIS A 1 124 ? 11.529 49.538 26.348 1.00 60.56 124 HIS A CA 1
ATOM 954 C C . HIS A 1 124 ? 11.220 48.116 26.819 1.00 60.56 124 HIS A C 1
ATOM 956 O O . HIS A 1 124 ? 10.439 47.853 27.730 1.00 60.56 124 HIS A O 1
ATOM 962 N N . PHE A 1 125 ? 11.916 47.159 26.209 1.00 59.50 125 PHE A N 1
ATOM 963 C CA . PHE A 1 125 ? 12.008 45.808 26.742 1.00 59.50 125 PHE A CA 1
ATOM 964 C C . PHE A 1 125 ? 12.850 45.817 28.021 1.00 59.50 125 PHE A C 1
ATOM 966 O O . PHE A 1 125 ? 14.081 45.854 27.972 1.00 59.50 125 PHE A O 1
ATOM 973 N N . TYR A 1 126 ? 12.196 45.732 29.178 1.00 63.19 126 TYR A N 1
ATOM 974 C CA . TYR A 1 126 ? 12.876 45.313 30.397 1.00 63.19 126 TYR A CA 1
ATOM 975 C C . TYR A 1 126 ? 13.273 43.840 30.238 1.00 63.19 126 TYR A C 1
ATOM 977 O O . TYR A 1 126 ? 12.403 43.010 29.954 1.00 63.19 126 TYR A O 1
ATOM 985 N N . PRO A 1 127 ? 14.557 43.475 30.390 1.00 64.81 127 PRO A N 1
ATOM 986 C CA . PRO A 1 127 ? 14.956 42.082 30.312 1.00 64.81 127 PRO A CA 1
ATOM 987 C C . PRO A 1 127 ? 14.287 41.319 31.457 1.00 64.81 127 PRO A C 1
ATOM 989 O O . PRO A 1 127 ? 14.625 41.493 32.628 1.00 64.81 127 PRO A O 1
ATOM 992 N N . LEU A 1 128 ? 13.306 40.485 31.111 1.00 65.12 128 LEU A N 1
ATOM 993 C CA . LEU A 1 128 ? 12.691 39.559 32.052 1.00 65.12 128 LEU A CA 1
ATOM 994 C C . LEU A 1 128 ? 13.776 38.602 32.552 1.00 65.12 128 LEU A C 1
ATOM 996 O O . LEU A 1 128 ? 14.612 38.127 31.777 1.00 65.12 128 LEU A O 1
ATOM 1000 N N . SER A 1 129 ? 13.783 38.351 33.861 1.00 64.12 129 SER A N 1
ATOM 1001 C CA . SER A 1 129 ? 14.763 37.472 34.491 1.00 64.12 129 SER A CA 1
ATOM 1002 C C . SER A 1 129 ? 14.776 36.099 33.810 1.00 64.12 129 SER A C 1
ATOM 1004 O O . SER A 1 129 ? 13.752 35.576 33.362 1.00 64.12 129 SER A O 1
ATOM 1006 N N . SER A 1 130 ? 15.958 35.487 33.745 1.00 62.16 130 SER A N 1
ATOM 1007 C CA . SER A 1 130 ? 16.229 34.215 33.057 1.00 62.16 130 SER A CA 1
ATOM 1008 C C . SER A 1 130 ? 15.431 33.004 33.578 1.00 62.16 130 SER A C 1
ATOM 1010 O O . SER A 1 130 ? 15.583 31.900 33.052 1.00 62.16 130 SER A O 1
ATOM 1012 N N . SER A 1 131 ? 14.573 33.182 34.588 1.00 60.78 131 SER A N 1
ATOM 1013 C CA . SER A 1 131 ? 13.721 32.141 35.164 1.00 60.78 131 SER A CA 1
ATOM 1014 C C . SER A 1 131 ? 12.346 32.010 34.499 1.00 60.78 131 SER A C 1
ATOM 1016 O O . SER A 1 131 ? 11.752 30.939 34.584 1.00 60.78 131 SER A O 1
ATOM 1018 N N . ILE A 1 132 ? 11.836 33.030 33.794 1.00 57.66 132 ILE A N 1
ATOM 1019 C CA . ILE A 1 132 ? 10.458 33.010 33.252 1.00 57.66 132 ILE A CA 1
ATOM 1020 C C . ILE A 1 132 ? 10.286 32.079 32.040 1.00 57.66 132 ILE A C 1
ATOM 1022 O O . ILE A 1 132 ? 9.194 31.575 31.790 1.00 57.66 132 ILE A O 1
ATOM 1026 N N . ASN A 1 133 ? 11.372 31.797 31.315 1.00 53.03 133 ASN A N 1
ATOM 1027 C CA . ASN A 1 133 ? 11.373 30.892 30.159 1.00 53.03 133 ASN A CA 1
ATOM 1028 C C . ASN A 1 133 ? 11.880 29.480 30.478 1.00 53.03 133 ASN A C 1
ATOM 1030 O O . ASN A 1 133 ? 12.115 28.684 29.568 1.00 53.03 133 ASN A O 1
ATOM 1034 N N . GLN A 1 134 ? 12.005 29.123 31.757 1.00 53.09 134 GLN A N 1
ATOM 1035 C CA . GLN A 1 134 ? 12.323 27.756 32.159 1.00 53.09 134 GLN A CA 1
ATOM 1036 C C . GLN A 1 134 ? 11.055 26.899 32.133 1.00 53.09 134 GLN A C 1
ATOM 1038 O O . GLN A 1 134 ? 10.548 26.459 33.163 1.00 53.09 134 GLN A O 1
ATOM 1043 N N . LYS A 1 135 ? 10.524 26.655 30.929 1.00 64.12 135 LYS A N 1
ATOM 1044 C CA . LYS A 1 135 ? 9.514 25.615 30.723 1.00 64.12 135 LYS A CA 1
ATOM 1045 C C . LYS A 1 135 ? 10.183 24.271 30.980 1.00 64.12 135 LYS A C 1
ATOM 1047 O O . LYS A 1 135 ? 10.818 23.701 30.096 1.00 64.12 135 LYS A O 1
ATOM 1052 N N . GLN A 1 136 ? 10.084 23.793 32.214 1.00 62.53 136 GLN A N 1
ATOM 1053 C CA . GLN A 1 136 ? 10.540 22.463 32.569 1.00 62.53 136 GLN A CA 1
ATOM 1054 C C . GLN A 1 136 ? 9.652 21.458 31.819 1.00 62.53 136 GLN A C 1
ATOM 1056 O O . GLN A 1 136 ? 8.426 21.520 31.954 1.00 62.53 136 GLN A O 1
ATOM 1061 N N . PRO A 1 137 ? 10.218 20.573 30.981 1.00 57.97 137 PRO A N 1
ATOM 1062 C CA . PRO A 1 137 ? 9.420 19.567 30.301 1.00 57.97 137 PRO A CA 1
ATOM 1063 C C . PRO A 1 137 ? 8.747 18.688 31.357 1.00 57.97 137 PRO A C 1
ATOM 1065 O O . PRO A 1 137 ? 9.418 18.148 32.241 1.00 57.97 137 PRO A O 1
ATOM 1068 N N . LEU A 1 138 ? 7.419 18.562 31.286 1.00 56.09 138 LEU A N 1
ATOM 1069 C CA . LEU A 1 138 ? 6.700 17.604 32.117 1.00 56.09 138 LEU A CA 1
ATOM 1070 C C . LEU A 1 138 ? 7.230 16.210 31.776 1.00 56.09 138 LEU A C 1
ATOM 1072 O O . LEU A 1 138 ? 7.182 15.791 30.621 1.00 56.09 138 LEU A O 1
ATOM 1076 N N . GLN A 1 139 ? 7.748 15.498 32.776 1.00 52.56 139 GLN A N 1
ATOM 1077 C CA . GLN A 1 139 ? 8.184 14.118 32.596 1.00 52.56 139 GLN A CA 1
ATOM 1078 C C . GLN A 1 139 ? 6.956 13.237 32.344 1.00 52.56 139 GLN A C 1
ATOM 1080 O O . GLN A 1 139 ? 6.232 12.880 33.270 1.00 52.56 139 GLN A O 1
ATOM 1085 N N . THR A 1 140 ? 6.710 12.893 31.081 1.00 55.84 140 THR A N 1
ATOM 1086 C CA . THR A 1 140 ? 5.624 11.989 30.667 1.00 55.84 140 THR A CA 1
ATOM 1087 C C . THR A 1 140 ? 6.004 10.514 30.770 1.00 55.84 140 THR A C 1
ATOM 1089 O O . THR A 1 140 ? 5.156 9.645 30.583 1.00 55.84 140 THR A O 1
ATOM 1092 N N . GLU A 1 141 ? 7.255 10.204 31.110 1.00 53.38 141 GLU A N 1
ATOM 1093 C CA . GLU A 1 141 ? 7.760 8.837 31.159 1.00 53.38 141 GLU A CA 1
ATOM 1094 C C . GLU A 1 141 ? 8.219 8.480 32.571 1.00 53.38 141 GLU A C 1
ATOM 1096 O O . GLU A 1 141 ? 9.380 8.620 32.944 1.00 53.38 141 GLU A O 1
ATOM 1101 N N . SER A 1 142 ? 7.299 7.952 33.377 1.00 53.28 142 SER A N 1
ATOM 1102 C CA . SER A 1 142 ? 7.720 7.047 34.441 1.00 53.28 142 SER A CA 1
ATOM 1103 C C . SER A 1 142 ? 8.038 5.711 33.774 1.00 53.28 142 SER A C 1
ATOM 1105 O O . SER A 1 142 ? 7.140 5.093 33.199 1.00 53.28 142 SER A O 1
ATOM 1107 N N . SER A 1 143 ? 9.278 5.222 33.872 1.00 56.44 143 SER A N 1
ATOM 1108 C CA . SER A 1 143 ? 9.657 3.895 33.344 1.00 56.44 143 SER A CA 1
ATOM 1109 C C . SER A 1 143 ? 8.822 2.747 33.944 1.00 56.44 143 SER A C 1
ATOM 1111 O O . SER A 1 143 ? 8.756 1.655 33.385 1.00 56.44 143 SER A O 1
ATOM 1113 N N . ASN A 1 144 ? 8.108 3.017 35.045 1.00 56.41 144 ASN A N 1
ATOM 1114 C CA . ASN A 1 144 ? 7.141 2.124 35.681 1.00 56.41 144 ASN A CA 1
ATOM 1115 C C . ASN A 1 144 ? 5.673 2.573 35.524 1.00 56.41 144 ASN A C 1
ATOM 1117 O O . ASN A 1 144 ? 4.763 1.855 35.942 1.00 56.41 144 ASN A O 1
ATOM 1121 N N . GLY A 1 145 ? 5.413 3.735 34.920 1.00 54.50 145 GLY A N 1
ATOM 1122 C CA . GLY A 1 145 ? 4.097 4.371 34.822 1.00 54.50 145 GLY A CA 1
ATOM 1123 C C . GLY A 1 145 ? 3.084 3.540 34.047 1.00 54.50 145 GLY A C 1
ATOM 1124 O O . GLY A 1 145 ? 1.941 3.423 34.479 1.00 54.50 145 GLY A O 1
ATOM 1125 N N . ALA A 1 146 ? 3.516 2.860 32.981 1.00 58.31 146 ALA A N 1
ATOM 1126 C CA . ALA A 1 146 ? 2.653 1.956 32.223 1.00 58.31 146 ALA A CA 1
ATOM 1127 C C . ALA A 1 146 ? 2.119 0.803 33.094 1.00 58.31 146 ALA A C 1
ATOM 1129 O O . ALA A 1 146 ? 0.935 0.480 33.032 1.00 58.31 146 ALA A O 1
ATOM 1130 N N . LYS A 1 147 ? 2.947 0.224 33.979 1.00 58.00 147 LYS A N 1
ATOM 1131 C CA . LYS A 1 147 ? 2.510 -0.846 34.896 1.00 58.00 147 LYS A CA 1
ATOM 1132 C C . LYS A 1 147 ? 1.470 -0.352 35.901 1.00 58.00 147 LYS A C 1
ATOM 1134 O O . LYS A 1 147 ? 0.504 -1.064 36.174 1.00 58.00 147 LYS A O 1
ATOM 1139 N N . TYR A 1 148 ? 1.647 0.851 36.447 1.00 57.34 148 TYR A N 1
ATOM 1140 C CA . TYR A 1 148 ? 0.692 1.423 37.400 1.00 57.34 148 TYR A CA 1
ATOM 1141 C C . TYR A 1 148 ? -0.601 1.880 36.723 1.00 57.34 148 TYR A C 1
ATOM 1143 O O . TYR A 1 148 ? -1.674 1.617 37.262 1.00 57.34 148 TYR A O 1
ATOM 1151 N N . ALA A 1 149 ? -0.515 2.466 35.527 1.00 60.50 149 ALA A N 1
ATOM 1152 C CA . ALA A 1 149 ? -1.672 2.858 34.729 1.00 60.50 149 ALA A CA 1
ATOM 1153 C C . ALA A 1 149 ? -2.521 1.640 34.342 1.00 60.50 149 ALA A C 1
ATOM 1155 O O . ALA A 1 149 ? -3.729 1.654 34.553 1.00 60.50 149 ALA A O 1
ATOM 1156 N N . ILE A 1 150 ? -1.895 0.545 33.889 1.00 65.06 150 ILE A N 1
ATOM 1157 C CA . ILE A 1 150 ? -2.594 -0.712 33.573 1.00 65.06 150 ILE A CA 1
ATOM 1158 C C . ILE A 1 150 ? -3.250 -1.303 34.826 1.00 65.06 150 ILE A C 1
ATOM 1160 O O . ILE A 1 150 ? -4.394 -1.746 34.772 1.00 65.06 150 ILE A O 1
ATOM 1164 N N . LYS A 1 151 ? -2.570 -1.276 35.981 1.00 63.69 151 LYS A N 1
ATOM 1165 C CA . LYS A 1 151 ? -3.132 -1.778 37.244 1.00 63.69 151 LYS A CA 1
ATOM 1166 C C . LYS A 1 151 ? -4.316 -0.937 37.730 1.00 63.69 151 LYS A C 1
ATOM 1168 O O . LYS A 1 151 ? -5.266 -1.498 38.270 1.00 63.69 151 LYS A O 1
ATOM 1173 N N . GLN A 1 152 ? -4.273 0.383 37.558 1.00 62.06 152 GLN A N 1
ATOM 1174 C CA . GLN A 1 152 ? -5.391 1.264 37.901 1.00 62.06 152 GLN A CA 1
ATOM 1175 C C . GLN A 1 152 ? -6.565 1.093 36.933 1.00 62.06 152 GLN A C 1
ATOM 1177 O O . GLN A 1 152 ? -7.692 0.947 37.397 1.00 62.06 152 GLN A O 1
ATOM 1182 N N . LEU A 1 153 ? -6.303 0.994 35.626 1.00 66.06 153 LEU A N 1
ATOM 1183 C CA . LEU A 1 153 ? -7.312 0.665 34.613 1.00 66.06 153 LEU A CA 1
ATOM 1184 C C . LEU A 1 153 ? -7.989 -0.673 34.910 1.00 66.06 153 LEU A C 1
ATOM 1186 O O . LEU A 1 153 ? -9.210 -0.749 34.929 1.00 66.06 153 LEU A O 1
ATOM 1190 N N . TYR A 1 154 ? -7.215 -1.711 35.226 1.00 72.19 154 TYR A N 1
ATOM 1191 C CA . TYR A 1 154 ? -7.759 -3.027 35.557 1.00 72.19 154 TYR A CA 1
ATOM 1192 C C . TYR A 1 154 ? -8.683 -2.990 36.783 1.00 72.19 154 TYR A C 1
ATOM 1194 O O . TYR A 1 154 ? -9.750 -3.600 36.770 1.00 72.19 154 TYR A O 1
ATOM 1202 N N . LYS A 1 155 ? -8.290 -2.251 37.830 1.00 68.19 155 LYS A N 1
ATOM 1203 C CA . LYS A 1 155 ? -9.106 -2.060 39.040 1.00 68.19 155 LYS A CA 1
ATOM 1204 C C . LYS A 1 155 ? -10.376 -1.256 38.777 1.00 68.19 155 LYS A C 1
ATOM 1206 O O . LYS A 1 155 ? -11.394 -1.532 39.397 1.00 68.19 155 LYS A O 1
ATOM 1211 N N . TRP A 1 156 ? -10.300 -0.263 37.897 1.00 66.69 156 TRP A N 1
ATOM 1212 C CA . TRP A 1 156 ? -11.438 0.575 37.535 1.00 66.69 156 TRP A CA 1
ATOM 1213 C C . TRP A 1 156 ? -12.461 -0.185 36.681 1.00 66.69 156 TRP A C 1
ATOM 1215 O O . TRP A 1 156 ? -13.657 -0.058 36.911 1.00 66.69 156 TRP A O 1
ATOM 1225 N N . VAL A 1 157 ? -11.994 -1.024 35.751 1.00 75.88 157 VAL A N 1
ATOM 1226 C CA . VAL A 1 157 ? -12.854 -1.832 34.871 1.00 75.88 157 VAL A CA 1
ATOM 1227 C C . VAL A 1 157 ? -13.501 -3.012 35.606 1.00 75.88 157 VAL A C 1
ATOM 1229 O O . VAL A 1 157 ? -14.617 -3.387 35.267 1.00 75.88 157 VAL A O 1
ATOM 1232 N N . ASN A 1 158 ? -12.838 -3.589 36.617 1.00 75.44 158 ASN A N 1
ATOM 1233 C CA . ASN A 1 158 ? -13.329 -4.777 37.329 1.00 75.44 158 ASN A CA 1
ATOM 1234 C C . ASN A 1 158 ? -13.444 -4.549 38.852 1.00 75.44 158 ASN A C 1
ATOM 1236 O O . ASN A 1 158 ? -12.691 -5.155 39.623 1.00 75.44 158 ASN A O 1
ATOM 1240 N N . PRO A 1 159 ? -14.370 -3.691 39.319 1.00 66.94 159 PRO A N 1
ATOM 1241 C CA . PRO A 1 159 ? -14.520 -3.395 40.744 1.00 66.94 159 PRO A CA 1
ATOM 1242 C C . PRO A 1 159 ? -15.014 -4.600 41.565 1.00 66.94 159 PRO A C 1
ATOM 1244 O O . PRO A 1 159 ? -14.697 -4.703 42.750 1.00 66.94 159 PRO A O 1
ATOM 1247 N N . GLU A 1 160 ? -15.735 -5.537 40.944 1.00 72.06 160 GLU A N 1
ATOM 1248 C CA . GLU A 1 160 ? -16.305 -6.720 41.611 1.00 72.06 160 GLU A CA 1
ATOM 1249 C C . GLU A 1 160 ? -15.232 -7.731 42.046 1.00 72.06 160 GLU A C 1
ATOM 1251 O O . GLU A 1 160 ? -15.313 -8.304 43.130 1.00 72.06 160 GLU A O 1
ATOM 1256 N N . LEU A 1 161 ? -14.143 -7.859 41.278 1.00 61.78 161 LEU A N 1
ATOM 1257 C CA . LEU A 1 161 ? -13.018 -8.748 41.605 1.00 61.78 161 LEU A CA 1
ATOM 1258 C C . LEU A 1 161 ? -12.209 -8.282 42.829 1.00 61.78 161 LEU A C 1
ATOM 1260 O O . LEU A 1 161 ? -11.384 -9.028 43.354 1.00 61.78 161 LEU A O 1
ATOM 1264 N N . LEU A 1 162 ? -12.413 -7.044 43.291 1.00 58.59 162 LEU A N 1
ATOM 1265 C CA . LEU A 1 162 ? -11.765 -6.517 44.495 1.00 58.59 162 LEU A CA 1
ATOM 1266 C C . LEU A 1 162 ? -12.544 -6.839 45.776 1.00 58.59 162 LEU A C 1
ATOM 1268 O O . LEU A 1 162 ? -11.941 -6.819 46.852 1.00 58.59 162 LEU A O 1
ATOM 1272 N N . GLN A 1 163 ? -13.842 -7.150 45.687 1.00 57.28 163 GLN A N 1
ATOM 1273 C CA . GLN A 1 163 ? -14.649 -7.509 46.858 1.00 57.28 163 GLN A CA 1
ATOM 1274 C C . GLN A 1 163 ? -14.313 -8.910 47.385 1.00 57.28 163 GLN A C 1
ATOM 1276 O O . GLN A 1 163 ? -14.277 -9.104 48.598 1.00 57.28 163 GLN A O 1
ATOM 1281 N N . ASP A 1 164 ? -13.937 -9.837 46.503 1.00 53.03 164 ASP A N 1
ATOM 1282 C CA . ASP A 1 164 ? -13.631 -11.230 46.866 1.00 53.03 164 ASP A CA 1
ATOM 1283 C C . ASP A 1 164 ? -12.298 -11.378 47.634 1.00 53.03 164 ASP A C 1
ATOM 1285 O O . ASP A 1 164 ? -12.056 -12.338 48.358 1.00 53.03 164 ASP A O 1
ATOM 1289 N N . SER A 1 165 ? -11.424 -10.367 47.553 1.00 54.50 165 SER A N 1
ATOM 1290 C CA . SER A 1 165 ? -10.138 -10.356 48.270 1.00 54.50 165 SER A CA 1
ATOM 1291 C C . SER A 1 165 ? -10.221 -9.925 49.742 1.00 54.50 165 SER A C 1
ATOM 1293 O O . SER A 1 165 ? -9.205 -9.954 50.436 1.00 54.50 165 SER A O 1
ATOM 1295 N N . ARG A 1 166 ? -11.407 -9.528 50.232 1.00 53.28 166 ARG A N 1
ATOM 1296 C CA . ARG A 1 166 ? -11.645 -9.162 51.643 1.00 53.28 166 ARG A CA 1
ATOM 1297 C C . ARG A 1 166 ? -12.225 -10.295 52.496 1.00 53.28 166 ARG A C 1
ATOM 1299 O O . ARG A 1 166 ? -12.608 -10.051 53.636 1.00 53.28 166 ARG A O 1
ATOM 1306 N N . ILE A 1 167 ? -12.237 -11.523 51.979 1.00 51.50 167 ILE A N 1
ATOM 1307 C CA . ILE A 1 167 ? -12.526 -12.731 52.755 1.00 51.50 167 ILE A CA 1
ATOM 1308 C C . ILE A 1 167 ? -11.219 -13.508 52.934 1.00 51.50 167 ILE A C 1
ATOM 1310 O O . ILE A 1 1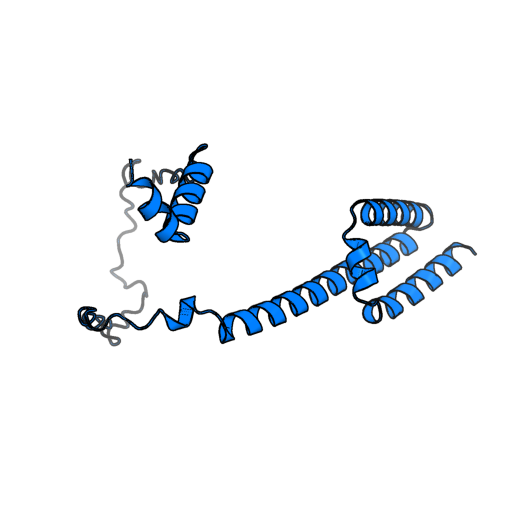67 ? -10.893 -14.406 52.160 1.00 51.50 167 ILE A O 1
ATOM 1314 N N . LYS A 1 168 ? -10.447 -13.121 53.949 1.00 40.78 168 LYS A N 1
ATOM 1315 C CA . LYS A 1 168 ? -9.532 -13.998 54.686 1.00 40.78 168 LYS A CA 1
ATOM 1316 C C . LYS A 1 168 ? -9.257 -13.408 56.058 1.00 40.78 168 LYS A C 1
ATOM 1318 O O . LYS A 1 168 ? -8.938 -12.201 56.111 1.00 40.78 168 LYS A O 1
#

Mean predicted aligned error: 20.25 Å

Secondary structure (DSSP, 8-state):
-HHHHHHHHHHHHHHHGGG--HHHHHHTTSHHHHHHHHHHHHHHHHH-HHHHHHHHHHHHHHHHHHHHHHHHHHHHHHHHHHHH-HHHHT----TTPPPPPPP----TT--------TTS--S------TTTT--PPP----TTHHHHHHHHHHHHH-SGGGTGGG--

Organism: NCBI:txid1070528

Solvent-accessible surface area (backbone atoms only — not comparable to full-atom values): 10575 Å² total; per-residue (Å²): 115,66,67,60,52,54,45,51,53,49,54,53,48,49,71,45,52,89,70,60,54,70,72,62,52,55,50,57,68,39,67,67,48,46,52,52,52,52,51,52,46,54,55,36,36,74,74,33,68,67,48,24,54,55,50,52,52,42,53,50,50,50,54,50,53,44,50,50,54,53,49,53,56,49,52,57,51,52,57,55,44,71,79,65,43,65,77,62,71,65,67,59,76,59,95,78,62,74,80,75,74,79,75,82,70,72,71,86,80,71,77,72,67,93,60,85,52,101,80,61,69,78,92,74,77,71,85,71,63,88,68,82,78,64,76,72,78,78,84,85,73,53,97,60,42,65,64,53,51,52,53,50,51,52,48,68,77,42,59,71,73,58,60,68,72,73,74,125

Radius of gyration: 30.66 Å; Cα contacts (8 Å, |Δi|>4): 40; chains: 1; bounding box: 47×70×81 Å

Sequence (168 aa):
MEDKVLLVCLIIGFFCIPFLPWQVLLLTDLVLVRIVLIVCFIAAVNVSPIVGIVSLIVIGLLFIERNKVKMNYLMSTMQQSNSRSHAIQSIVSPETAPKQPEFESSDSDSSLGFFPQADSGDNHFYPLSSSINQKQPLQTESSNGAKYAIKQLYKWVNPELLQDSRIK

Foldseek 3Di:
DVLVVLLVVLVVLQVCLVVDDLVVLVVCVDPVVVVVLVVVLVVQCVVDVVSNVSSVVSVVSSVVSSVVVVVVVVVVVVVVCVVDPPVVVVPPPPPPPPDPPDPPPPPPPPPPPPDQDPPNDDPDDDPDPPPPPCPPPDPPDDVCVVVVVVVVVVCVVCVPVVVVVPPD